Protein AF-A0A0M9BRP2-F1 (afdb_monomer_lite)

Structure (mmCIF, N/CA/C/O backbone):
data_AF-A0A0M9BRP2-F1
#
_entry.id   AF-A0A0M9BRP2-F1
#
loop_
_atom_site.group_PDB
_atom_site.id
_atom_site.type_symbol
_atom_site.label_atom_id
_atom_site.label_alt_id
_atom_site.label_comp_id
_atom_site.label_asym_id
_atom_site.label_entity_id
_atom_site.label_seq_id
_atom_site.pdbx_PDB_ins_code
_atom_site.Cartn_x
_atom_site.Cartn_y
_atom_site.Cartn_z
_atom_site.occupancy
_atom_site.B_iso_or_equiv
_atom_site.auth_seq_id
_atom_site.auth_comp_id
_atom_site.auth_asym_id
_atom_site.auth_atom_id
_atom_site.pdbx_PDB_model_num
ATOM 1 N N . MET A 1 1 ? 10.119 18.438 -11.185 1.00 53.28 1 MET A N 1
ATOM 2 C CA . MET A 1 1 ? 8.808 18.132 -10.573 1.00 53.28 1 MET A CA 1
ATOM 3 C C . MET A 1 1 ? 8.420 16.678 -10.821 1.00 53.28 1 MET A C 1
ATOM 5 O O . MET A 1 1 ? 8.136 16.012 -9.846 1.00 53.28 1 MET A O 1
ATOM 9 N N . TYR A 1 2 ? 8.518 16.157 -12.055 1.00 59.91 2 TYR A N 1
ATOM 10 C CA . TYR A 1 2 ? 8.297 14.724 -12.343 1.00 59.91 2 TYR A CA 1
ATOM 11 C C . TYR A 1 2 ? 9.260 13.764 -11.617 1.00 59.91 2 TYR A C 1
ATOM 13 O O . TYR A 1 2 ? 8.871 12.651 -11.283 1.00 59.91 2 TYR A O 1
ATOM 21 N N . ASP A 1 3 ? 10.494 14.195 -11.341 1.00 75.12 3 ASP A N 1
ATOM 22 C CA . ASP A 1 3 ? 11.509 13.304 -10.764 1.00 75.12 3 ASP A CA 1
ATOM 23 C C . ASP A 1 3 ? 11.244 12.948 -9.292 1.00 75.12 3 ASP A C 1
ATOM 25 O O . ASP A 1 3 ? 11.509 11.823 -8.887 1.00 75.12 3 ASP A O 1
ATOM 29 N N . GLU A 1 4 ? 10.706 13.865 -8.480 1.00 83.69 4 GLU A N 1
ATOM 30 C CA . GLU A 1 4 ? 10.492 13.617 -7.042 1.00 83.69 4 GLU A CA 1
ATOM 31 C C . GLU A 1 4 ? 9.343 12.637 -6.791 1.00 83.69 4 GLU A C 1
ATOM 33 O O . GLU A 1 4 ? 9.483 11.718 -5.987 1.00 83.69 4 GLU A O 1
ATOM 38 N N . GLU A 1 5 ? 8.233 12.800 -7.513 1.00 85.44 5 GLU A N 1
ATOM 39 C CA . GLU A 1 5 ? 7.089 11.885 -7.459 1.00 85.44 5 GLU A CA 1
ATOM 40 C C . GLU A 1 5 ? 7.491 10.486 -7.931 1.00 85.44 5 GLU A C 1
ATOM 42 O O . GLU A 1 5 ? 7.250 9.506 -7.229 1.00 85.44 5 GLU A O 1
ATOM 47 N N . LEU A 1 6 ? 8.218 10.401 -9.051 1.00 87.81 6 LEU A N 1
ATOM 48 C CA . LEU A 1 6 ? 8.735 9.134 -9.556 1.00 87.81 6 LEU A CA 1
ATOM 49 C C . LEU A 1 6 ? 9.667 8.447 -8.548 1.00 87.81 6 LEU A C 1
ATOM 51 O O . LEU A 1 6 ? 9.549 7.248 -8.309 1.00 87.81 6 LEU A O 1
ATOM 55 N N . ILE A 1 7 ? 10.591 9.193 -7.936 1.00 90.00 7 ILE A N 1
ATOM 56 C CA . ILE A 1 7 ? 11.508 8.656 -6.923 1.00 90.00 7 ILE A CA 1
ATOM 57 C C . ILE A 1 7 ? 10.732 8.144 -5.703 1.00 90.00 7 ILE A C 1
ATOM 59 O O . ILE A 1 7 ? 11.082 7.093 -5.158 1.00 90.00 7 ILE A O 1
ATOM 63 N N . CYS A 1 8 ? 9.696 8.858 -5.262 1.00 92.31 8 CYS A N 1
ATOM 64 C CA . CYS A 1 8 ? 8.827 8.411 -4.176 1.00 92.31 8 CYS A CA 1
ATOM 65 C C . CYS A 1 8 ? 8.097 7.114 -4.542 1.00 92.31 8 CYS A C 1
ATOM 67 O O . CYS A 1 8 ? 8.200 6.138 -3.797 1.00 92.31 8 CYS A O 1
ATOM 69 N N . ASP A 1 9 ? 7.445 7.063 -5.703 1.00 93.75 9 ASP A N 1
ATOM 70 C CA . ASP A 1 9 ? 6.735 5.872 -6.177 1.00 93.75 9 ASP A CA 1
ATOM 71 C C . ASP A 1 9 ? 7.680 4.671 -6.290 1.00 93.75 9 ASP A C 1
ATOM 73 O O . ASP A 1 9 ? 7.358 3.574 -5.831 1.00 93.75 9 ASP A O 1
ATOM 77 N N . MET A 1 10 ? 8.893 4.873 -6.817 1.00 94.81 10 MET A N 1
ATOM 78 C CA . MET A 1 10 ? 9.904 3.820 -6.901 1.00 94.81 10 MET A CA 1
ATOM 79 C C . MET A 1 10 ? 10.298 3.292 -5.519 1.00 94.81 10 MET A C 1
ATOM 81 O O . MET A 1 10 ? 10.368 2.078 -5.338 1.00 94.81 10 MET A O 1
ATOM 85 N N . HIS A 1 11 ? 10.530 4.160 -4.531 1.00 95.06 11 HIS A N 1
ATOM 86 C CA . HIS A 1 11 ? 10.856 3.720 -3.169 1.00 95.06 11 HIS A CA 1
ATOM 87 C C . HIS A 1 11 ? 9.714 2.947 -2.506 1.00 95.06 11 HIS A C 1
ATOM 89 O O . HIS A 1 11 ?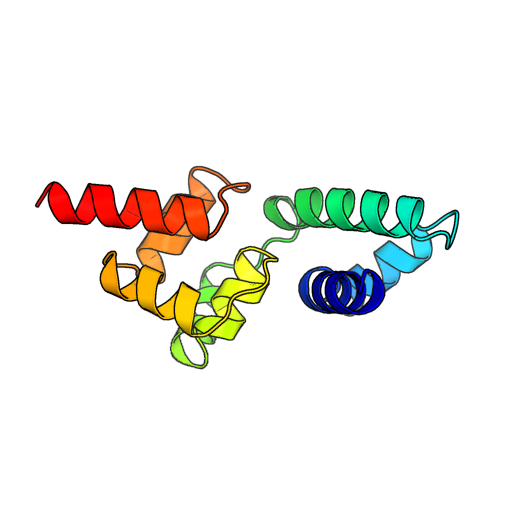 9.965 2.001 -1.757 1.00 95.06 11 HIS A O 1
ATOM 95 N N . ILE A 1 12 ? 8.471 3.349 -2.765 1.00 96.94 12 ILE A N 1
ATOM 96 C CA . ILE A 1 12 ? 7.281 2.743 -2.166 1.00 96.94 12 ILE A CA 1
ATOM 97 C C . ILE A 1 12 ? 6.984 1.385 -2.803 1.00 96.94 12 ILE A C 1
ATOM 99 O O . ILE A 1 12 ? 6.774 0.398 -2.095 1.00 96.94 12 ILE A O 1
ATOM 103 N N . ILE A 1 13 ? 6.979 1.325 -4.134 1.00 97.56 13 ILE A N 1
ATOM 104 C CA . ILE A 1 13 ? 6.583 0.139 -4.896 1.00 97.56 13 ILE A CA 1
ATOM 105 C C . ILE A 1 13 ? 7.721 -0.885 -4.908 1.00 97.56 13 ILE A C 1
ATOM 107 O O . ILE A 1 13 ? 7.481 -2.066 -4.655 1.00 97.56 13 ILE A O 1
ATOM 111 N N . LEU A 1 14 ? 8.970 -0.446 -5.103 1.00 96.94 14 LEU A N 1
ATOM 112 C CA . LEU A 1 14 ? 10.170 -1.293 -5.146 1.00 96.94 14 LEU A CA 1
ATOM 113 C C . LEU A 1 14 ? 10.856 -1.391 -3.769 1.00 96.94 14 LEU A C 1
ATOM 115 O O . LEU A 1 14 ? 12.081 -1.353 -3.644 1.00 96.94 14 LEU A O 1
ATOM 119 N N . ASN A 1 15 ? 10.058 -1.510 -2.711 1.00 95.12 15 ASN A N 1
ATOM 120 C CA . ASN A 1 15 ? 10.507 -1.467 -1.315 1.00 95.12 15 ASN A CA 1
ATOM 121 C C . ASN A 1 15 ? 11.269 -2.719 -0.828 1.00 95.12 15 ASN A C 1
ATOM 123 O O . ASN A 1 15 ? 11.750 -2.744 0.307 1.00 95.12 15 ASN A O 1
ATOM 127 N N . THR A 1 16 ? 11.418 -3.752 -1.661 1.00 95.44 16 THR A N 1
ATOM 128 C CA . THR A 1 16 ? 12.227 -4.946 -1.368 1.00 95.44 16 THR A CA 1
ATOM 129 C C . THR A 1 16 ? 13.347 -5.131 -2.392 1.00 95.44 16 THR A C 1
ATOM 131 O O . THR A 1 16 ? 13.397 -4.480 -3.437 1.00 95.44 16 THR A O 1
ATOM 134 N N . LEU A 1 17 ? 14.322 -5.991 -2.086 1.00 96.19 17 LEU A N 1
ATOM 135 C CA . LEU A 1 17 ? 15.360 -6.345 -3.059 1.00 96.19 17 LEU A CA 1
ATOM 136 C C . LEU A 1 17 ? 14.768 -7.094 -4.262 1.00 96.19 17 LEU A C 1
ATOM 138 O O . LEU A 1 17 ? 15.126 -6.781 -5.393 1.00 96.19 17 LEU A O 1
ATOM 142 N N . ASP A 1 18 ? 13.834 -8.011 -4.022 1.00 97.19 18 ASP A N 1
ATOM 143 C CA . ASP A 1 18 ? 13.230 -8.829 -5.076 1.00 97.19 18 ASP A CA 1
ATOM 144 C C . ASP A 1 18 ? 12.434 -7.976 -6.068 1.00 97.19 18 ASP A C 1
ATOM 146 O O . ASP A 1 18 ? 12.660 -8.076 -7.271 1.00 97.19 18 ASP A O 1
ATOM 150 N N . ARG A 1 19 ? 11.624 -7.028 -5.577 1.00 97.50 19 ARG A N 1
ATOM 151 C CA . ARG A 1 19 ? 10.864 -6.105 -6.437 1.00 97.50 19 ARG A CA 1
ATOM 152 C C . ARG A 1 19 ? 11.760 -5.195 -7.274 1.00 97.50 19 ARG A C 1
ATOM 154 O O . ARG A 1 19 ? 11.453 -4.909 -8.429 1.00 97.50 19 ARG A O 1
ATOM 161 N N . ARG A 1 20 ? 12.891 -4.745 -6.714 1.00 97.38 20 ARG A N 1
ATOM 162 C CA . ARG A 1 20 ? 13.902 -3.974 -7.463 1.00 97.38 20 ARG A CA 1
ATOM 163 C C . ARG A 1 20 ? 14.553 -4.817 -8.551 1.00 97.38 20 ARG A C 1
ATOM 165 O O . ARG A 1 20 ? 14.726 -4.330 -9.664 1.00 97.38 20 ARG A O 1
ATOM 172 N N . ASN A 1 21 ? 14.901 -6.064 -8.239 1.00 97.62 21 ASN A N 1
ATOM 173 C CA . ASN A 1 21 ? 15.488 -6.981 -9.209 1.00 97.62 21 ASN A CA 1
ATOM 174 C C . ASN A 1 21 ? 14.508 -7.284 -10.348 1.00 97.62 21 ASN A C 1
ATOM 176 O O . ASN A 1 21 ? 14.912 -7.260 -11.507 1.00 97.62 21 ASN A O 1
ATOM 180 N N . GLU A 1 22 ? 13.232 -7.508 -10.036 1.00 97.75 22 GLU A N 1
ATOM 181 C CA . GLU A 1 22 ? 12.190 -7.723 -11.040 1.00 97.75 22 GLU A CA 1
ATOM 182 C C . GLU A 1 22 ? 12.013 -6.501 -11.949 1.00 97.75 22 GLU A C 1
ATOM 184 O O . GLU A 1 22 ? 12.022 -6.638 -13.173 1.00 97.75 22 GLU A O 1
ATOM 189 N N . PHE A 1 23 ? 11.937 -5.297 -11.375 1.00 97.19 23 PHE A N 1
ATOM 190 C CA . PHE A 1 23 ? 11.871 -4.064 -12.159 1.00 97.19 23 PHE A CA 1
ATOM 191 C C . PHE A 1 23 ? 13.053 -3.946 -13.133 1.00 97.19 23 PHE A C 1
ATOM 193 O O . PHE A 1 23 ? 12.852 -3.694 -14.319 1.00 97.19 23 PHE A O 1
ATOM 200 N N . VAL A 1 24 ? 14.281 -4.200 -12.665 1.00 96.25 24 VAL A N 1
ATOM 201 C CA . VAL A 1 24 ? 15.493 -4.172 -13.506 1.00 96.25 24 VAL A CA 1
ATOM 202 C C . VAL A 1 24 ? 15.458 -5.235 -14.610 1.00 96.25 24 VAL A C 1
ATOM 204 O O . VAL A 1 24 ? 15.964 -4.991 -15.701 1.00 96.25 24 VAL A O 1
ATOM 207 N N . GLN A 1 25 ? 14.866 -6.404 -14.360 1.00 96.94 25 GLN A N 1
ATOM 208 C CA . GLN A 1 25 ? 14.738 -7.464 -15.366 1.00 96.94 25 GLN A CA 1
ATOM 209 C C . GLN A 1 25 ? 13.672 -7.165 -16.427 1.00 96.94 25 GLN A C 1
ATOM 211 O O . GLN A 1 25 ? 13.803 -7.625 -17.561 1.00 96.94 25 GLN A O 1
ATOM 216 N N . ARG A 1 26 ? 12.615 -6.427 -16.067 1.00 97.00 26 ARG A N 1
ATOM 217 C CA . ARG A 1 26 ? 11.467 -6.147 -16.945 1.00 97.00 26 ARG A CA 1
ATOM 218 C C . ARG A 1 26 ? 11.567 -4.814 -17.687 1.00 97.00 26 ARG A C 1
ATOM 220 O O . ARG A 1 26 ? 10.890 -4.650 -18.700 1.00 97.00 26 ARG A O 1
ATOM 227 N N . ILE A 1 27 ? 12.384 -3.867 -17.221 1.00 94.81 27 ILE A N 1
ATOM 228 C CA . ILE A 1 27 ? 12.528 -2.564 -17.877 1.00 94.81 27 ILE A CA 1
ATOM 229 C C . ILE A 1 27 ? 13.278 -2.701 -19.211 1.00 94.81 27 ILE A C 1
ATOM 231 O O . ILE A 1 27 ? 14.430 -3.127 -19.264 1.00 94.81 27 ILE A O 1
ATOM 235 N N . LEU A 1 28 ? 12.609 -2.338 -20.308 1.00 91.06 28 LEU A N 1
ATOM 236 C CA . LEU A 1 28 ? 13.177 -2.397 -21.663 1.00 91.06 28 LEU A CA 1
ATOM 237 C C . LEU A 1 28 ? 13.712 -1.042 -22.140 1.00 91.06 28 LEU A C 1
ATOM 239 O O . LEU A 1 28 ? 14.654 -0.993 -22.928 1.00 91.06 28 LEU A O 1
ATOM 243 N N . ASP A 1 29 ? 13.115 0.048 -21.660 1.00 90.44 29 ASP A N 1
ATOM 244 C CA . ASP A 1 29 ? 13.479 1.420 -22.004 1.00 90.44 29 ASP A CA 1
ATOM 245 C C . ASP A 1 29 ? 13.443 2.289 -20.741 1.00 90.44 29 ASP A C 1
ATOM 247 O O . ASP A 1 29 ? 12.491 2.238 -19.966 1.00 90.44 29 ASP A O 1
ATOM 251 N N . ILE A 1 30 ? 14.497 3.077 -20.535 1.00 87.19 30 ILE A N 1
ATOM 252 C CA . ILE A 1 30 ? 14.698 3.932 -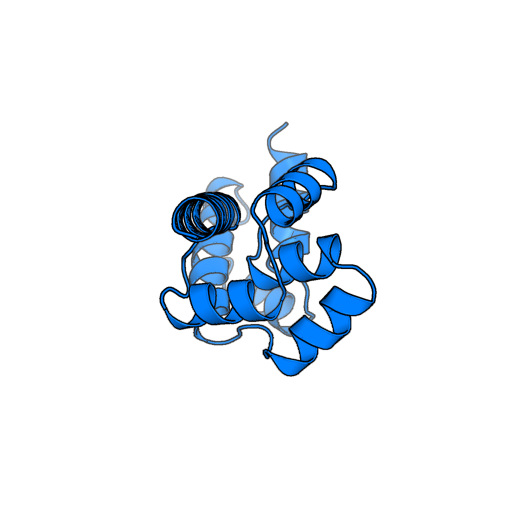19.359 1.00 87.19 30 ILE A CA 1
ATOM 253 C C . ILE A 1 30 ? 14.084 5.329 -19.518 1.00 87.19 30 ILE A C 1
ATOM 255 O O . ILE A 1 30 ? 14.341 6.214 -18.701 1.00 87.19 30 ILE A O 1
ATOM 259 N N . ASN A 1 31 ? 13.291 5.565 -20.565 1.00 90.25 31 ASN A N 1
ATOM 260 C CA . ASN A 1 31 ? 12.525 6.799 -20.662 1.00 90.25 31 ASN A CA 1
ATOM 261 C C . ASN A 1 31 ? 11.461 6.880 -19.534 1.00 90.25 31 ASN A C 1
ATOM 263 O O . ASN A 1 31 ? 10.926 5.850 -19.110 1.00 90.25 31 ASN A O 1
ATOM 267 N N . PRO A 1 32 ? 11.099 8.091 -19.062 1.00 87.88 32 PRO A N 1
ATOM 268 C CA . PRO A 1 32 ? 10.182 8.248 -17.931 1.00 87.88 32 PRO A CA 1
ATOM 269 C C . PRO A 1 32 ? 8.819 7.576 -18.118 1.00 87.88 32 PRO A C 1
ATOM 271 O O . PRO A 1 32 ? 8.291 7.001 -17.173 1.00 87.88 32 PRO A O 1
ATOM 274 N N . HIS A 1 33 ? 8.249 7.614 -19.325 1.00 89.44 33 HIS A N 1
ATOM 275 C CA . HIS A 1 33 ? 6.932 7.034 -19.588 1.00 89.44 33 HIS A CA 1
ATOM 276 C C . HIS A 1 33 ? 6.941 5.511 -19.419 1.00 89.44 33 HIS A C 1
ATOM 278 O O . HIS A 1 33 ? 6.077 4.968 -18.735 1.00 89.44 33 HIS A O 1
ATOM 284 N N . SER A 1 34 ? 7.948 4.837 -19.980 1.00 91.31 34 SER A N 1
ATOM 285 C CA . SER A 1 34 ? 8.126 3.389 -19.834 1.00 91.31 34 SER A CA 1
ATOM 286 C C . SER A 1 34 ? 8.407 2.982 -18.388 1.00 91.31 34 SER A C 1
ATOM 288 O O . SER A 1 34 ? 7.886 1.965 -17.933 1.00 91.31 34 SER A O 1
ATOM 290 N N . ILE A 1 35 ? 9.166 3.797 -17.645 1.00 93.12 35 ILE A N 1
ATOM 291 C CA . ILE A 1 35 ? 9.386 3.584 -16.211 1.00 93.12 35 ILE A CA 1
ATOM 292 C C . ILE A 1 35 ? 8.063 3.666 -15.446 1.00 93.12 35 ILE A C 1
ATOM 294 O O . ILE A 1 35 ? 7.746 2.741 -14.702 1.00 93.12 35 ILE A O 1
ATOM 298 N N . PHE A 1 36 ? 7.285 4.738 -15.637 1.00 91.94 36 PHE A N 1
ATOM 299 C CA . PHE A 1 36 ? 5.991 4.897 -14.973 1.00 91.94 36 PHE A CA 1
ATOM 300 C C . PHE A 1 36 ? 5.062 3.733 -15.302 1.00 91.94 36 PHE A C 1
ATOM 302 O O . PHE A 1 36 ? 4.524 3.111 -14.392 1.00 91.94 36 PHE A O 1
ATOM 309 N N . GLN A 1 37 ? 4.912 3.393 -16.583 1.00 94.12 37 GLN A N 1
ATOM 310 C CA . GLN A 1 37 ? 4.037 2.304 -17.000 1.00 94.12 37 GLN A CA 1
ATOM 311 C C . GLN A 1 37 ? 4.387 0.992 -16.282 1.00 94.12 37 GLN A C 1
ATOM 313 O O . GLN A 1 37 ? 3.518 0.406 -15.638 1.00 94.12 37 GLN A O 1
ATOM 318 N N . LEU A 1 38 ? 5.656 0.571 -16.324 1.00 96.94 38 LEU A N 1
ATOM 319 C CA . LEU A 1 38 ? 6.086 -0.659 -15.659 1.00 96.94 38 LEU A CA 1
ATOM 320 C C . LEU A 1 38 ? 5.883 -0.588 -14.141 1.00 96.94 38 LEU A C 1
ATOM 322 O O . LEU A 1 38 ? 5.487 -1.568 -13.517 1.00 96.94 38 LEU A O 1
ATOM 326 N N . LEU A 1 39 ? 6.143 0.567 -13.529 1.00 96.00 39 LEU A N 1
ATOM 327 C CA . LEU A 1 39 ? 5.999 0.744 -12.089 1.00 96.00 39 LEU A CA 1
ATOM 328 C C . LEU A 1 39 ? 4.537 0.586 -11.632 1.00 96.00 39 LEU A C 1
ATOM 330 O O . LEU A 1 39 ? 4.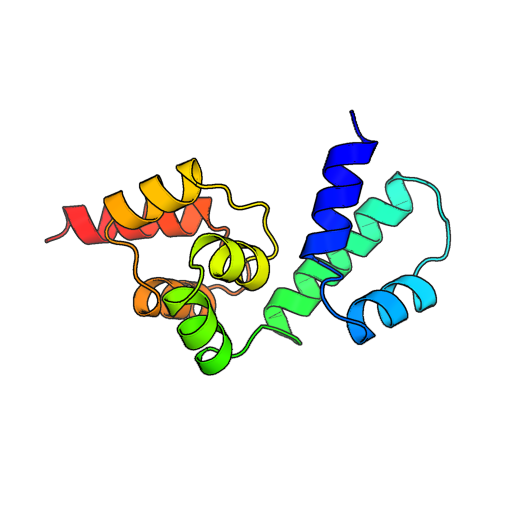284 -0.069 -10.621 1.00 96.00 39 LEU A O 1
ATOM 334 N N . TYR A 1 40 ? 3.576 1.121 -12.391 1.00 94.31 40 TYR A N 1
ATOM 335 C CA . TYR A 1 40 ? 2.145 0.969 -12.105 1.00 94.31 40 TYR A CA 1
ATOM 336 C C . TYR A 1 40 ? 1.624 -0.444 -12.409 1.00 94.31 40 TYR A C 1
ATOM 338 O O . TYR A 1 40 ? 0.788 -0.949 -11.656 1.00 94.31 40 TYR A O 1
ATOM 346 N N . GLU A 1 41 ? 2.143 -1.108 -13.447 1.00 96.56 41 GLU A N 1
ATOM 347 C CA . GLU A 1 41 ? 1.880 -2.533 -13.703 1.00 96.56 41 GLU A CA 1
ATOM 348 C C . GLU A 1 41 ? 2.337 -3.389 -12.510 1.00 96.56 41 GLU A C 1
ATOM 350 O O . GLU A 1 41 ? 1.541 -4.127 -11.929 1.00 96.56 41 GLU A O 1
ATOM 355 N N . LEU A 1 42 ? 3.583 -3.206 -12.063 1.00 97.75 42 LEU A N 1
ATOM 356 C CA . LEU A 1 42 ? 4.136 -3.915 -10.909 1.00 97.75 42 LEU A CA 1
ATOM 357 C C . LEU A 1 42 ? 3.390 -3.593 -9.613 1.00 97.75 42 LEU A C 1
ATOM 359 O O . LEU A 1 42 ? 3.121 -4.499 -8.832 1.00 97.75 42 LEU A O 1
ATOM 363 N N . LYS A 1 43 ? 2.992 -2.333 -9.380 1.00 97.44 43 LYS A N 1
ATOM 364 C CA . LYS A 1 43 ? 2.129 -1.983 -8.240 1.00 97.44 43 LYS A CA 1
ATOM 365 C C . LYS A 1 43 ? 0.860 -2.833 -8.245 1.00 97.44 43 LYS A C 1
ATOM 367 O O . LYS A 1 43 ? 0.542 -3.439 -7.226 1.00 97.44 43 LYS A O 1
ATOM 372 N N . ALA A 1 44 ? 0.150 -2.898 -9.371 1.00 96.69 44 ALA A N 1
ATOM 373 C CA . ALA A 1 44 ? -1.083 -3.673 -9.475 1.00 96.69 44 ALA A CA 1
ATOM 374 C C . ALA A 1 44 ? -0.855 -5.174 -9.222 1.00 96.69 44 ALA A C 1
ATOM 376 O O . ALA A 1 44 ? -1.663 -5.808 -8.541 1.00 96.69 44 ALA A O 1
ATOM 377 N N . GLU A 1 45 ? 0.249 -5.733 -9.720 1.00 97.31 45 GLU A N 1
ATOM 378 C CA . GLU A 1 45 ? 0.634 -7.127 -9.479 1.00 97.31 45 GLU A CA 1
ATOM 379 C C . GLU A 1 45 ? 0.963 -7.378 -7.997 1.00 97.31 45 GLU A C 1
ATOM 381 O O . GLU A 1 45 ? 0.410 -8.293 -7.380 1.00 97.31 45 GLU A O 1
ATOM 386 N N . TYR A 1 46 ? 1.791 -6.528 -7.386 1.00 97.31 46 TYR A N 1
ATOM 387 C CA . TYR A 1 46 ? 2.216 -6.653 -5.991 1.00 97.31 46 TYR A CA 1
ATOM 388 C C . TYR A 1 46 ? 1.073 -6.492 -4.992 1.00 97.31 46 TYR A C 1
ATOM 390 O O . TYR A 1 46 ? 1.093 -7.126 -3.940 1.00 97.31 46 TYR A O 1
ATOM 398 N N . LEU A 1 47 ? 0.056 -5.686 -5.302 1.00 95.94 47 LEU A N 1
ATOM 399 C CA . LEU A 1 47 ? -1.117 -5.563 -4.435 1.00 95.94 47 LEU A CA 1
ATOM 400 C C . LEU A 1 47 ? -1.921 -6.868 -4.333 1.00 95.94 47 LEU A C 1
ATOM 402 O O . LEU A 1 47 ? -2.654 -7.024 -3.356 1.00 95.94 47 LEU A O 1
ATOM 406 N N . VAL A 1 48 ? -1.781 -7.788 -5.295 1.00 94.69 48 VAL A N 1
ATOM 407 C CA . VAL A 1 48 ? -2.524 -9.058 -5.347 1.00 94.69 48 VAL A CA 1
ATOM 408 C C . VAL A 1 48 ? -1.644 -10.264 -5.029 1.00 94.69 48 VAL A C 1
ATOM 410 O O . VAL A 1 48 ? -2.042 -11.121 -4.246 1.00 94.69 48 VAL A O 1
ATOM 413 N N . GLN A 1 49 ? -0.470 -10.360 -5.653 1.00 92.50 49 GLN A N 1
ATOM 414 C CA . GLN A 1 49 ? 0.337 -11.586 -5.670 1.00 92.50 49 GLN A CA 1
ATOM 415 C C . GLN A 1 49 ? 1.464 -11.581 -4.630 1.00 92.50 49 GLN A C 1
ATOM 417 O O . GLN A 1 49 ? 1.807 -12.634 -4.101 1.00 92.50 49 GLN A O 1
ATOM 422 N N . ASP A 1 50 ? 2.001 -10.402 -4.307 1.00 91.12 50 ASP A N 1
ATOM 423 C CA . ASP A 1 50 ? 3.095 -10.199 -3.343 1.00 91.12 50 ASP A CA 1
ATOM 424 C C . ASP A 1 50 ? 2.688 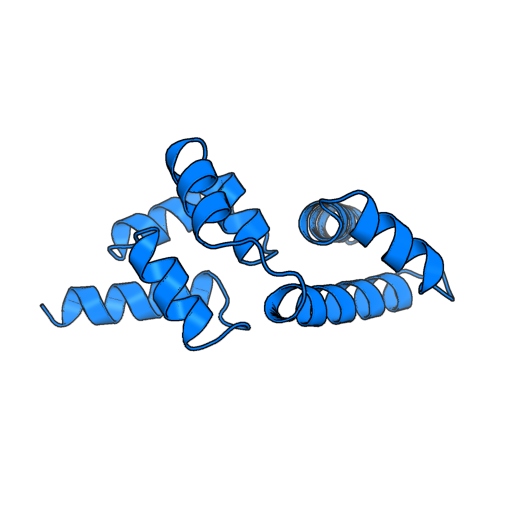-9.183 -2.262 1.00 91.12 50 ASP A C 1
ATOM 426 O O . ASP A 1 50 ? 3.437 -8.288 -1.865 1.00 91.12 50 ASP A O 1
ATOM 430 N N . SER A 1 51 ? 1.435 -9.260 -1.812 1.00 91.62 51 SER A N 1
ATOM 431 C CA . SER A 1 51 ? 0.931 -8.318 -0.815 1.00 91.62 51 SER A CA 1
ATOM 432 C C . SER A 1 51 ? 1.593 -8.560 0.545 1.00 91.62 51 SER A C 1
ATOM 434 O O . SER A 1 51 ? 1.847 -9.701 0.944 1.00 91.62 51 SER A O 1
ATOM 436 N N . MET A 1 52 ? 1.840 -7.486 1.299 1.00 95.12 52 MET A N 1
ATOM 437 C CA . MET A 1 52 ? 2.310 -7.607 2.677 1.00 95.12 52 MET A CA 1
ATOM 438 C C . MET A 1 52 ? 1.304 -8.420 3.503 1.00 95.12 52 MET A C 1
ATOM 440 O O . MET A 1 52 ? 0.114 -8.112 3.520 1.00 95.12 52 MET A O 1
ATOM 444 N N . SER A 1 53 ? 1.786 -9.429 4.235 1.00 95.75 53 SER A N 1
ATOM 445 C CA . SER A 1 53 ? 0.908 -10.254 5.071 1.00 95.75 53 SER A CA 1
ATOM 446 C C . SER A 1 53 ? 0.199 -9.429 6.152 1.00 95.75 53 SER A C 1
ATOM 448 O O . SER A 1 53 ? 0.777 -8.491 6.708 1.00 95.75 53 SER A O 1
ATOM 450 N N . GLU A 1 54 ? -1.018 -9.829 6.528 1.00 97.06 54 GLU A N 1
ATOM 451 C CA . GLU A 1 54 ? -1.787 -9.174 7.598 1.00 97.06 54 GLU A CA 1
ATOM 452 C C . GLU A 1 54 ? -1.011 -9.101 8.924 1.00 97.06 54 GLU A C 1
ATOM 454 O O . GLU A 1 54 ? -1.082 -8.108 9.648 1.00 97.06 54 GLU A O 1
ATOM 459 N N . VAL A 1 55 ? -0.233 -10.142 9.242 1.00 97.69 55 VAL A N 1
ATOM 460 C CA . VAL A 1 55 ? 0.580 -10.204 10.466 1.00 97.69 55 VAL A CA 1
ATOM 461 C C . VAL A 1 55 ? 1.690 -9.158 10.424 1.00 97.69 55 VAL A C 1
ATOM 463 O O . VAL A 1 55 ? 1.850 -8.390 11.375 1.00 97.69 55 VAL A O 1
ATOM 466 N N . THR A 1 56 ? 2.434 -9.097 9.316 1.00 97.31 56 THR A N 1
ATOM 467 C CA . THR A 1 56 ? 3.491 -8.098 9.111 1.00 97.31 56 THR A CA 1
ATOM 468 C C . THR A 1 56 ? 2.912 -6.687 9.133 1.00 97.31 56 THR A C 1
ATOM 470 O O . THR A 1 56 ? 3.478 -5.807 9.785 1.00 97.31 56 THR A O 1
ATOM 473 N N . PHE A 1 57 ? 1.765 -6.481 8.484 1.00 98.12 57 PHE A N 1
ATOM 474 C CA . PHE A 1 57 ? 1.077 -5.197 8.467 1.00 98.12 57 PHE A CA 1
ATOM 475 C C . PHE A 1 57 ? 0.698 -4.746 9.877 1.00 98.12 57 PHE A C 1
ATOM 477 O O . PHE A 1 57 ? 1.089 -3.656 10.283 1.00 98.12 57 PHE A O 1
ATOM 484 N N . LYS A 1 58 ? 0.036 -5.591 10.677 1.00 98.31 58 LYS A N 1
ATOM 485 C CA . LYS A 1 58 ? -0.333 -5.254 12.065 1.00 98.31 58 LYS A CA 1
ATOM 486 C C . LYS A 1 58 ? 0.877 -4.918 12.934 1.00 98.31 58 LYS A C 1
ATOM 488 O O . LYS A 1 58 ? 0.829 -3.977 13.726 1.00 98.31 58 LYS A O 1
ATOM 493 N N . GLN A 1 59 ? 1.968 -5.671 12.789 1.00 98.25 59 GLN A N 1
ATOM 494 C CA . GLN A 1 59 ? 3.208 -5.408 13.521 1.00 98.25 59 GLN A CA 1
ATOM 495 C C . GLN A 1 59 ? 3.802 -4.046 13.153 1.00 98.25 59 GLN A C 1
ATOM 497 O O . GLN A 1 59 ? 4.138 -3.269 14.047 1.00 98.25 59 GLN A O 1
ATOM 502 N N . LYS A 1 60 ? 3.880 -3.731 11.854 1.00 97.94 60 LYS A N 1
ATOM 503 C CA . LYS A 1 60 ? 4.339 -2.423 11.375 1.00 97.94 60 LYS A C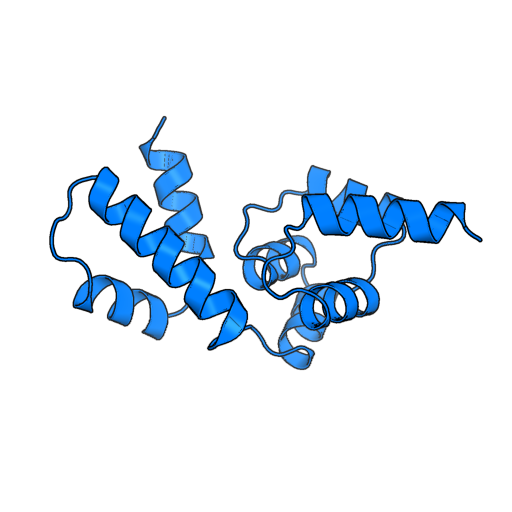A 1
ATOM 504 C C . LYS A 1 60 ? 3.404 -1.304 11.814 1.00 97.94 60 LYS A C 1
ATOM 506 O O . LYS A 1 60 ? 3.884 -0.305 12.331 1.00 97.94 60 LYS A O 1
ATOM 511 N N . TYR A 1 61 ? 2.092 -1.497 11.705 1.00 98.38 61 TYR A N 1
ATOM 512 C CA . TYR A 1 61 ? 1.087 -0.493 12.052 1.00 98.38 61 TYR A CA 1
ATOM 513 C C . TYR A 1 61 ? 1.183 -0.062 13.517 1.00 98.38 61 TYR A C 1
ATOM 515 O O . TYR A 1 61 ? 1.062 1.118 13.832 1.00 98.38 61 TYR A O 1
ATOM 523 N N . LYS A 1 62 ? 1.480 -1.003 14.422 1.00 97.75 62 LYS A N 1
ATOM 524 C CA . LYS A 1 62 ? 1.699 -0.708 15.844 1.00 97.75 62 LYS A CA 1
ATOM 525 C C . LYS A 1 62 ? 2.935 0.169 16.101 1.00 97.75 62 LYS A C 1
ATOM 527 O O . LYS A 1 62 ? 2.952 0.901 17.086 1.00 97.75 62 LYS A O 1
ATOM 532 N N . LEU A 1 63 ? 3.974 0.053 15.274 1.00 97.88 63 LEU A N 1
ATOM 533 C CA . LEU A 1 63 ? 5.244 0.768 15.442 1.00 97.88 63 LEU A CA 1
ATOM 534 C C . LEU A 1 63 ? 5.256 2.106 14.697 1.00 97.88 63 LEU A C 1
ATOM 536 O O . LEU A 1 63 ? 5.693 3.114 15.244 1.00 97.88 63 LEU A O 1
ATOM 540 N N . ASN A 1 64 ? 4.790 2.098 13.451 1.00 98.06 64 ASN A N 1
ATOM 541 C CA . ASN A 1 64 ? 4.731 3.247 12.564 1.00 98.06 64 ASN A CA 1
ATOM 542 C C . ASN A 1 64 ? 3.548 3.077 11.589 1.00 98.06 64 ASN A C 1
ATOM 544 O O . ASN A 1 64 ? 3.699 2.451 10.537 1.00 98.06 64 ASN A O 1
ATOM 548 N N . PRO A 1 65 ? 2.361 3.608 11.925 1.00 97.81 65 PRO A N 1
ATOM 549 C CA . PRO A 1 65 ? 1.164 3.412 11.117 1.00 97.81 65 PRO A CA 1
ATOM 550 C C . PRO A 1 65 ? 1.234 4.116 9.761 1.00 97.81 65 PRO A C 1
ATOM 552 O O . PRO A 1 65 ? 0.694 3.590 8.795 1.00 97.81 65 PRO A O 1
ATOM 555 N N . VAL A 1 66 ? 1.944 5.245 9.659 1.00 98.25 66 VAL A N 1
ATOM 556 C CA . VAL A 1 66 ? 2.148 5.943 8.381 1.00 98.25 66 VAL A CA 1
ATOM 557 C C . VAL A 1 66 ? 2.943 5.051 7.428 1.00 98.25 66 VAL A C 1
ATOM 559 O O . VAL A 1 66 ? 2.463 4.733 6.348 1.00 98.25 66 VAL A O 1
ATOM 562 N N . GLU A 1 67 ? 4.106 4.551 7.861 1.00 97.31 67 GLU A N 1
ATOM 563 C CA . GLU A 1 67 ? 4.923 3.640 7.044 1.00 97.31 67 GLU A CA 1
ATOM 564 C C . GLU A 1 67 ? 4.173 2.342 6.707 1.00 97.31 67 GLU A C 1
ATOM 566 O O . GLU A 1 67 ? 4.258 1.835 5.586 1.00 97.31 67 GLU A O 1
ATOM 571 N N . ALA A 1 68 ? 3.423 1.799 7.669 1.00 98.12 68 ALA A N 1
ATOM 572 C CA . ALA A 1 68 ? 2.633 0.598 7.448 1.00 98.12 68 ALA A CA 1
ATOM 573 C C . ALA A 1 68 ? 1.595 0.810 6.343 1.00 98.12 68 ALA A C 1
ATOM 575 O O . ALA A 1 68 ? 1.519 -0.012 5.438 1.00 98.12 68 ALA A O 1
ATOM 576 N N . LEU A 1 69 ? 0.831 1.905 6.391 1.00 98.25 69 LEU A N 1
ATOM 577 C CA . LEU A 1 69 ? -0.160 2.232 5.366 1.00 98.25 69 LEU A CA 1
ATOM 578 C C . LEU A 1 69 ? 0.508 2.502 4.013 1.00 98.25 69 LEU A C 1
ATOM 580 O O . LEU A 1 69 ? 0.063 1.938 3.016 1.00 98.25 69 LEU A O 1
ATOM 584 N N . THR A 1 70 ? 1.620 3.245 3.986 1.00 98.06 70 THR A N 1
ATOM 585 C CA . THR A 1 70 ? 2.403 3.500 2.765 1.00 98.06 70 THR A CA 1
ATOM 586 C C . THR A 1 70 ? 2.732 2.210 2.024 1.00 98.06 70 THR A C 1
ATOM 588 O O . THR A 1 70 ? 2.447 2.069 0.837 1.00 98.06 70 THR A O 1
ATOM 591 N N . PHE A 1 71 ? 3.291 1.222 2.724 1.00 97.31 71 PHE A N 1
ATOM 592 C CA . PHE A 1 71 ? 3.698 -0.031 2.090 1.00 97.31 71 PHE A CA 1
ATOM 593 C C . PHE A 1 71 ? 2.571 -1.051 1.924 1.00 97.31 71 PHE A C 1
ATOM 595 O O . PHE A 1 71 ? 2.715 -1.976 1.128 1.00 97.31 71 PHE A O 1
ATOM 602 N N . TYR A 1 72 ? 1.470 -0.912 2.659 1.00 96.94 72 TYR A N 1
ATOM 603 C CA . TYR A 1 72 ? 0.314 -1.796 2.519 1.00 96.94 72 TYR A CA 1
ATOM 604 C C . TYR A 1 72 ? -0.549 -1.426 1.308 1.00 96.94 72 TYR A C 1
ATOM 606 O O . TYR A 1 72 ? -1.020 -2.315 0.603 1.00 96.94 72 TYR A O 1
ATOM 614 N N . PHE A 1 73 ? -0.699 -0.127 1.035 1.00 96.94 73 PHE A N 1
ATOM 615 C CA . PHE A 1 73 ? -1.411 0.393 -0.138 1.00 96.94 73 PHE A CA 1
ATOM 616 C C . PHE A 1 73 ? -0.499 0.645 -1.346 1.00 96.94 73 PHE A C 1
ATOM 618 O O . PHE A 1 73 ? -0.987 0.810 -2.463 1.00 96.94 73 PHE A O 1
ATOM 625 N N . LEU A 1 74 ? 0.823 0.658 -1.141 1.00 97.38 74 LEU A N 1
ATOM 626 C CA . LEU A 1 74 ? 1.802 1.128 -2.127 1.00 97.38 74 LEU A CA 1
ATOM 627 C C . LEU A 1 74 ? 1.453 2.545 -2.616 1.00 97.38 74 LEU A C 1
ATOM 629 O O . LEU A 1 74 ? 1.396 2.825 -3.815 1.00 97.38 74 LEU A O 1
ATOM 633 N N . GLU A 1 75 ? 1.167 3.428 -1.661 1.00 96.31 75 GLU A N 1
ATOM 634 C CA . GLU A 1 75 ? 0.762 4.820 -1.867 1.00 96.31 75 GLU A CA 1
ATOM 635 C C . GLU A 1 75 ? 1.575 5.734 -0.960 1.00 96.31 75 GLU A C 1
ATOM 637 O O . GLU A 1 75 ? 2.014 5.325 0.112 1.00 96.31 75 GLU A O 1
ATOM 642 N N . ASN A 1 76 ? 1.780 6.982 -1.374 1.00 95.25 76 ASN A N 1
ATOM 643 C CA . ASN A 1 76 ? 2.445 7.964 -0.531 1.00 95.25 76 ASN A CA 1
ATOM 644 C C . ASN A 1 76 ? 1.491 8.425 0.579 1.00 95.25 76 ASN A C 1
ATOM 646 O O . ASN A 1 76 ? 0.570 9.202 0.331 1.00 95.25 76 ASN A O 1
ATOM 650 N N . VAL A 1 77 ? 1.701 7.926 1.799 1.00 96.56 77 VAL A N 1
ATOM 651 C CA . VAL A 1 77 ? 0.905 8.302 2.970 1.00 96.56 77 VAL A CA 1
ATOM 652 C C . VAL A 1 77 ? 1.716 9.242 3.845 1.00 96.56 77 VAL A C 1
ATOM 654 O O . VAL A 1 77 ? 2.815 8.911 4.293 1.00 96.56 77 VAL A O 1
ATOM 657 N N . ASP A 1 78 ? 1.146 10.409 4.123 1.00 95.81 78 ASP A N 1
ATOM 658 C CA . ASP A 1 78 ? 1.698 11.371 5.064 1.00 95.81 78 ASP A CA 1
ATOM 659 C C . ASP A 1 78 ? 0.909 11.392 6.386 1.00 95.81 78 ASP A C 1
ATOM 661 O O . ASP A 1 78 ? -0.081 10.681 6.598 1.00 95.81 78 ASP A O 1
ATOM 665 N N . TRP A 1 79 ? 1.368 12.227 7.318 1.00 96.50 79 TRP A N 1
ATOM 666 C CA . TRP A 1 79 ? 0.720 12.394 8.617 1.00 96.50 79 TRP A CA 1
ATOM 667 C C . TRP A 1 79 ? -0.703 12.965 8.521 1.00 96.50 79 TRP A C 1
ATOM 669 O O . TRP A 1 79 ? -1.536 12.689 9.386 1.00 96.50 79 TRP A O 1
ATOM 679 N N . TYR A 1 80 ? -0.988 13.790 7.514 1.00 97.50 80 TYR A N 1
ATOM 680 C CA . TYR A 1 80 ? -2.303 14.394 7.345 1.00 97.50 80 TYR A CA 1
ATOM 681 C C . TYR A 1 80 ? -3.320 13.350 6.879 1.00 97.50 80 TYR A C 1
ATOM 683 O O . TYR A 1 80 ? -4.359 13.204 7.522 1.00 97.50 80 TYR A O 1
ATOM 691 N N . THR A 1 81 ? -2.977 12.546 5.873 1.00 97.56 81 THR A N 1
ATOM 692 C CA . THR A 1 81 ? -3.800 11.421 5.409 1.00 97.56 81 THR A CA 1
ATOM 693 C C . THR A 1 81 ? -4.006 10.387 6.517 1.00 97.56 81 THR A C 1
ATOM 695 O O . THR A 1 81 ? -5.122 9.921 6.738 1.00 97.56 81 THR A O 1
ATOM 698 N N . TYR A 1 82 ? -2.965 10.071 7.296 1.00 98.31 82 TYR A N 1
ATOM 699 C CA . TYR A 1 82 ? -3.119 9.183 8.452 1.00 98.31 82 TYR A CA 1
ATOM 700 C C . TYR A 1 82 ? -4.075 9.746 9.515 1.00 98.31 82 TYR A C 1
ATOM 702 O O . TYR A 1 82 ? -4.850 8.993 10.106 1.00 98.31 82 TYR A O 1
ATOM 710 N N . ARG A 1 83 ? -4.062 11.061 9.766 1.00 98.25 83 ARG A N 1
ATOM 711 C CA . ARG A 1 83 ? -5.024 11.669 10.697 1.00 98.25 83 ARG A CA 1
ATOM 712 C C . ARG A 1 83 ? -6.461 11.526 10.214 1.00 98.25 83 ARG A C 1
ATOM 714 O O . ARG A 1 83 ? -7.293 11.126 11.020 1.00 98.25 83 ARG A O 1
ATOM 721 N N . GLN A 1 84 ? -6.726 11.758 8.928 1.00 98.25 84 GLN A N 1
ATOM 722 C CA . GLN A 1 84 ? -8.055 11.529 8.348 1.00 98.25 84 GLN A CA 1
ATOM 723 C C . GLN A 1 84 ? -8.507 10.079 8.542 1.00 98.25 84 GLN A C 1
ATOM 725 O O . GLN A 1 84 ? -9.624 9.829 8.978 1.00 98.25 84 GLN A O 1
ATOM 730 N N . TRP A 1 85 ? -7.608 9.118 8.311 1.00 98.25 85 TRP A N 1
ATOM 731 C CA . TRP A 1 85 ? -7.890 7.705 8.557 1.00 98.25 85 TRP A CA 1
ATOM 732 C C . TRP A 1 85 ? -8.323 7.428 9.998 1.00 98.25 85 TRP A C 1
ATOM 734 O O . TRP A 1 85 ? -9.315 6.740 10.217 1.00 98.25 85 TRP A O 1
ATOM 744 N N . ILE A 1 86 ? -7.628 7.985 10.989 1.00 98.06 86 ILE A N 1
ATOM 745 C CA . ILE A 1 86 ? -8.005 7.809 12.397 1.00 98.06 86 ILE A CA 1
ATOM 746 C C . ILE A 1 86 ? -9.323 8.518 12.732 1.00 98.06 86 ILE A C 1
ATOM 748 O O . ILE A 1 86 ? -10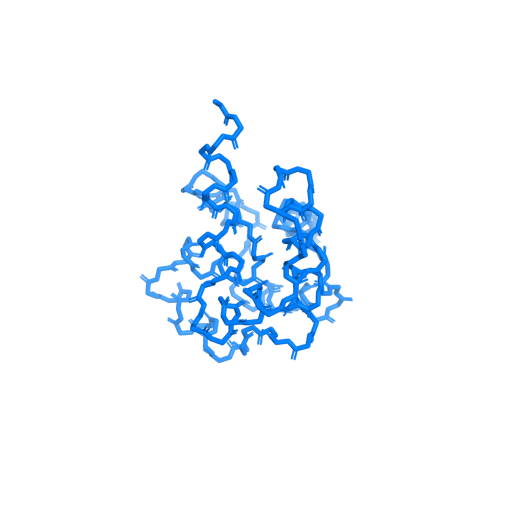.155 7.943 13.432 1.00 98.06 86 ILE A O 1
ATOM 752 N N . GLU A 1 87 ? -9.532 9.735 12.232 1.00 97.31 87 GLU A N 1
ATOM 753 C CA . GLU A 1 87 ? -10.767 10.506 12.439 1.00 97.31 87 GLU A CA 1
ATOM 754 C C . GLU A 1 87 ? -11.992 9.799 11.837 1.00 97.31 87 GLU A C 1
ATOM 756 O O . GLU A 1 87 ? -13.067 9.822 12.434 1.00 97.31 87 GLU A O 1
ATOM 761 N N . ALA A 1 88 ? -11.803 9.068 10.738 1.00 97.25 88 ALA A N 1
ATOM 762 C CA . ALA A 1 88 ? -12.802 8.208 10.112 1.00 97.25 88 ALA A CA 1
ATOM 763 C C . ALA A 1 88 ? -13.091 6.896 10.877 1.00 97.25 88 ALA A C 1
ATOM 765 O O . ALA A 1 88 ? -13.880 6.073 10.419 1.00 97.25 88 ALA A O 1
ATOM 766 N N . GLY A 1 89 ? -12.451 6.650 12.027 1.00 96.31 89 GLY A N 1
ATOM 767 C CA . GLY A 1 89 ? -12.576 5.388 12.772 1.00 96.31 89 GLY A CA 1
ATOM 768 C C . GLY A 1 89 ? -11.675 4.262 12.248 1.00 96.31 89 GLY A C 1
ATOM 769 O O . GLY A 1 89 ? -11.903 3.081 12.525 1.00 96.31 89 GLY A O 1
ATOM 770 N N . GLY A 1 90 ? -10.642 4.616 11.488 1.00 97.19 90 GLY A N 1
ATOM 771 C CA . GLY A 1 90 ? -9.688 3.699 10.890 1.00 97.19 90 GLY A CA 1
ATOM 772 C C . GLY A 1 90 ? -8.909 2.856 11.900 1.00 97.19 90 GLY A C 1
ATOM 773 O O . GLY A 1 90 ? -8.350 3.345 12.881 1.00 97.19 90 GLY A O 1
ATOM 774 N N . THR A 1 91 ? -8.820 1.554 11.628 1.00 97.75 91 THR A N 1
ATOM 775 C CA . THR A 1 91 ? -8.057 0.577 12.425 1.00 97.75 91 THR A CA 1
ATOM 776 C C . THR A 1 91 ? -7.298 -0.382 11.514 1.00 97.75 91 THR A C 1
ATOM 778 O O . THR A 1 91 ? -7.679 -0.577 10.361 1.00 97.75 91 THR A O 1
ATOM 781 N N . ALA A 1 92 ? -6.247 -1.035 12.016 1.00 97.94 92 ALA A N 1
ATOM 782 C CA . ALA A 1 92 ? -5.531 -2.045 11.232 1.00 97.94 92 ALA A CA 1
ATOM 783 C C . ALA A 1 92 ? -6.473 -3.167 10.751 1.00 97.94 92 ALA A C 1
ATOM 785 O O . ALA A 1 92 ? -6.400 -3.594 9.602 1.00 97.94 92 ALA A O 1
ATOM 786 N N . GLU A 1 93 ? -7.400 -3.606 11.604 1.00 97.88 93 GLU A N 1
ATOM 787 C CA . GLU A 1 93 ? -8.424 -4.602 11.280 1.00 97.88 93 GLU A CA 1
ATOM 788 C C . GLU A 1 93 ? -9.376 -4.142 10.173 1.00 97.88 93 GLU A C 1
ATOM 790 O O . GLU A 1 93 ? -9.700 -4.931 9.285 1.00 97.88 93 GLU A O 1
ATOM 795 N N . LEU A 1 94 ? -9.831 -2.885 10.215 1.00 97.44 94 LEU A N 1
ATOM 796 C CA . LEU A 1 94 ? -10.692 -2.339 9.167 1.00 97.44 94 LEU A CA 1
ATOM 797 C C . LEU A 1 94 ? -9.939 -2.234 7.839 1.00 97.44 94 LEU A C 1
ATOM 799 O O . LEU A 1 94 ? -10.473 -2.628 6.808 1.00 97.44 94 LEU A O 1
ATOM 803 N N . CYS A 1 95 ? -8.690 -1.772 7.878 1.00 97.19 95 CYS A N 1
ATOM 804 C CA . CYS A 1 95 ? -7.824 -1.681 6.707 1.00 97.19 95 CYS A CA 1
ATOM 805 C C . CYS A 1 95 ? -7.652 -3.047 6.020 1.00 97.19 95 CYS A C 1
ATOM 807 O O . CYS A 1 95 ? -7.893 -3.171 4.821 1.00 97.19 95 CYS A O 1
ATOM 809 N N . ILE A 1 96 ? -7.330 -4.089 6.796 1.00 97.75 96 ILE A N 1
ATOM 810 C CA . ILE A 1 96 ? -7.221 -5.468 6.298 1.00 97.75 96 ILE A CA 1
ATOM 811 C C . ILE A 1 96 ? -8.528 -5.928 5.658 1.00 97.75 96 ILE A C 1
ATOM 813 O O . ILE A 1 96 ? -8.515 -6.474 4.561 1.00 97.75 96 ILE A O 1
ATOM 817 N N . ARG A 1 97 ? -9.668 -5.697 6.320 1.00 97.31 97 ARG A N 1
ATOM 818 C CA . ARG A 1 97 ? -10.973 -6.111 5.792 1.00 97.31 97 ARG A CA 1
ATOM 819 C C . ARG A 1 97 ? -11.256 -5.469 4.436 1.00 97.31 97 ARG A C 1
ATOM 821 O O . ARG A 1 97 ? -11.556 -6.179 3.486 1.00 97.31 97 ARG A O 1
ATOM 828 N N . LEU A 1 98 ? -11.091 -4.151 4.338 1.00 97.06 98 LEU A N 1
ATOM 829 C CA . LEU A 1 98 ? -11.308 -3.407 3.097 1.00 97.06 98 LEU A CA 1
ATOM 830 C C . LEU A 1 98 ? -10.385 -3.887 1.968 1.00 97.06 98 LEU A C 1
ATOM 832 O O . LEU A 1 98 ? -10.817 -3.991 0.823 1.00 97.06 98 LEU A O 1
ATOM 836 N N . ARG A 1 99 ? -9.135 -4.221 2.297 1.00 95.44 99 ARG A N 1
ATOM 837 C CA . ARG A 1 99 ? -8.143 -4.758 1.356 1.00 95.44 99 ARG A CA 1
ATOM 838 C C . ARG A 1 99 ? -8.436 -6.190 0.918 1.00 95.44 99 ARG A C 1
ATOM 840 O O . ARG A 1 99 ? -8.197 -6.519 -0.239 1.00 95.44 99 ARG A O 1
ATOM 847 N N . ASN A 1 100 ? -8.971 -7.019 1.809 1.00 94.50 100 ASN A N 1
ATOM 848 C CA . ASN A 1 100 ? -9.425 -8.366 1.472 1.00 94.50 100 ASN A CA 1
ATOM 849 C C . ASN A 1 100 ? -10.665 -8.327 0.564 1.00 94.50 100 ASN A C 1
ATOM 851 O O . ASN A 1 100 ? -10.780 -9.154 -0.337 1.00 94.50 100 ASN A O 1
ATOM 855 N N . ASP A 1 101 ? -11.557 -7.350 0.762 1.00 96.06 101 ASP A N 1
ATOM 856 C CA . ASP A 1 101 ? -12.732 -7.144 -0.093 1.00 96.06 101 ASP A CA 1
ATOM 857 C C . ASP A 1 101 ? -12.349 -6.581 -1.474 1.00 96.06 101 ASP A C 1
ATOM 859 O O . ASP A 1 101 ? -12.923 -6.969 -2.492 1.00 96.06 101 ASP A O 1
ATOM 863 N N . ASN A 1 102 ? -11.384 -5.656 -1.521 1.00 96.81 102 ASN A N 1
ATOM 864 C CA . ASN A 1 102 ? -10.855 -5.083 -2.755 1.00 96.81 102 ASN A CA 1
ATOM 865 C C . ASN A 1 102 ? -9.336 -4.828 -2.650 1.00 96.81 102 ASN A C 1
ATOM 867 O O . ASN A 1 102 ? -8.922 -3.802 -2.101 1.00 96.81 102 ASN A O 1
ATOM 871 N N . PRO A 1 103 ? -8.491 -5.678 -3.264 1.00 95.38 103 PRO A N 1
ATOM 872 C CA . PRO A 1 103 ? -7.039 -5.490 -3.299 1.00 95.38 103 PRO A CA 1
ATOM 873 C C . PRO A 1 103 ? -6.561 -4.263 -4.083 1.00 95.38 103 PRO A C 1
ATOM 875 O O . PRO A 1 103 ? -5.362 -4.018 -4.139 1.00 95.38 103 PRO A O 1
ATOM 878 N N . TYR A 1 104 ? -7.446 -3.498 -4.715 1.00 96.75 104 TYR A N 1
ATOM 879 C CA . TYR A 1 104 ? -7.104 -2.266 -5.428 1.00 96.75 104 TYR A CA 1
ATOM 880 C C . TYR A 1 104 ? -7.691 -1.018 -4.770 1.00 96.75 104 TYR A C 1
ATOM 882 O O . TYR A 1 104 ? -7.584 0.066 -5.336 1.00 96.75 104 TYR A O 1
ATOM 890 N N . ILE A 1 105 ? -8.320 -1.155 -3.597 1.00 97.31 105 ILE A N 1
ATOM 891 C CA . ILE A 1 105 ? -8.821 0.003 -2.859 1.00 97.31 105 ILE A CA 1
ATOM 892 C C . ILE A 1 105 ? -7.653 0.924 -2.489 1.00 97.31 105 ILE A C 1
ATOM 894 O O . ILE A 1 105 ? -6.637 0.453 -1.968 1.00 97.31 105 ILE A O 1
ATOM 898 N N . SER A 1 106 ? -7.800 2.220 -2.767 1.00 97.25 106 SER A N 1
ATOM 899 C CA . SER A 1 106 ? -6.843 3.246 -2.343 1.00 97.25 106 SER A CA 1
ATOM 900 C C . SER A 1 106 ? -7.041 3.600 -0.872 1.00 97.25 106 SER A C 1
ATOM 902 O O . SER A 1 106 ? -8.106 3.339 -0.299 1.00 97.25 106 SER A O 1
ATOM 904 N N . LEU A 1 107 ? -6.050 4.232 -0.237 1.00 97.62 107 LEU A N 1
ATOM 905 C CA . LEU A 1 107 ? -6.231 4.698 1.137 1.00 97.62 107 LEU A CA 1
ATOM 906 C C . LEU A 1 107 ? -7.323 5.773 1.220 1.00 97.62 107 LEU A C 1
ATOM 908 O O . LEU A 1 107 ? -8.098 5.773 2.170 1.00 97.62 107 LEU A O 1
ATOM 912 N N . THR A 1 108 ? -7.432 6.650 0.219 1.00 97.50 108 THR A N 1
ATOM 913 C CA . THR A 1 108 ? -8.501 7.658 0.158 1.00 97.50 108 THR A CA 1
ATOM 914 C C . THR A 1 108 ? -9.885 7.009 0.136 1.00 97.50 108 THR A C 1
ATOM 916 O O . THR A 1 108 ? -10.725 7.354 0.961 1.00 97.50 108 THR A O 1
ATOM 919 N N . GLU A 1 109 ? -10.113 6.013 -0.726 1.00 97.75 109 GLU A N 1
ATOM 920 C CA . GLU A 1 109 ? -11.397 5.301 -0.754 1.00 97.75 109 GLU A CA 1
ATOM 921 C C . GLU A 1 109 ? -11.630 4.514 0.549 1.00 97.75 109 GLU A C 1
ATOM 923 O O . GLU A 1 109 ? -12.753 4.425 1.047 1.00 97.75 109 GLU A O 1
ATOM 928 N N . ALA A 1 110 ? -10.572 3.962 1.153 1.00 97.88 110 ALA A N 1
ATOM 929 C CA . ALA A 1 110 ? -10.683 3.295 2.445 1.00 97.88 110 ALA A CA 1
ATOM 930 C C . ALA A 1 110 ? -11.132 4.258 3.558 1.00 97.88 110 ALA A C 1
ATOM 932 O O . ALA A 1 110 ? -11.979 3.875 4.368 1.00 97.88 110 ALA A O 1
ATOM 933 N N . ILE A 1 111 ? -10.615 5.493 3.579 1.00 98.19 111 ILE A N 1
ATOM 934 C CA . ILE A 1 111 ? -11.040 6.559 4.501 1.00 98.19 111 ILE A CA 1
ATOM 935 C C . ILE A 1 111 ? -12.530 6.856 4.307 1.00 98.19 111 ILE A C 1
ATOM 937 O O . ILE A 1 111 ? -13.288 6.768 5.269 1.00 98.19 111 ILE A O 1
ATOM 941 N N . GLU A 1 112 ? -12.977 7.092 3.072 1.00 96.69 112 GLU A N 1
ATOM 942 C CA . GLU A 1 112 ? -14.390 7.366 2.764 1.00 96.69 112 GLU A CA 1
ATOM 943 C C . GLU A 1 112 ? -15.318 6.238 3.250 1.00 96.69 112 GLU A C 1
ATOM 945 O O . GLU A 1 112 ? -16.379 6.479 3.833 1.00 96.69 112 GLU A O 1
ATOM 950 N N . ARG A 1 113 ? -14.913 4.975 3.065 1.00 96.06 113 ARG A N 1
ATOM 951 C CA . ARG A 1 113 ? -15.674 3.820 3.566 1.00 96.06 113 ARG A CA 1
ATOM 952 C C . ARG A 1 113 ? -15.657 3.718 5.090 1.00 96.06 113 ARG A C 1
ATOM 954 O O . ARG A 1 113 ? -16.630 3.242 5.678 1.00 96.06 113 ARG A O 1
ATOM 961 N N . ALA A 1 114 ? -14.572 4.114 5.748 1.00 95.50 114 ALA A N 1
ATOM 962 C CA . ALA A 1 114 ? -14.502 4.133 7.205 1.00 95.50 114 ALA A CA 1
ATOM 963 C C . ALA A 1 114 ? -15.467 5.180 7.790 1.00 95.50 114 ALA A C 1
ATOM 965 O O . ALA A 1 114 ? -16.254 4.843 8.676 1.00 95.50 114 ALA A O 1
ATOM 966 N N . GLU A 1 115 ? -15.517 6.382 7.208 1.00 92.69 115 GLU A N 1
ATOM 967 C CA . GLU A 1 115 ? -16.448 7.447 7.608 1.00 92.69 115 GLU A CA 1
ATOM 968 C C . GLU A 1 115 ? -17.915 7.011 7.490 1.00 92.69 115 GLU A C 1
ATOM 970 O O . GLU A 1 115 ? -18.707 7.214 8.411 1.00 92.69 115 GLU A O 1
ATOM 975 N N . GLN A 1 116 ? -18.281 6.345 6.389 1.00 88.94 116 GLN A N 1
ATOM 976 C CA . GLN A 1 116 ? -19.641 5.828 6.191 1.00 88.94 116 GLN A CA 1
ATOM 977 C C . GLN A 1 116 ? -20.044 4.817 7.272 1.00 88.94 116 GLN A C 1
ATOM 979 O O . GLN A 1 116 ? -21.171 4.857 7.767 1.00 88.94 116 GLN A O 1
ATOM 984 N N . ASN A 1 117 ? -19.124 3.930 7.664 1.00 78.25 117 ASN A N 1
ATOM 985 C CA . ASN A 1 117 ? -19.367 2.978 8.746 1.00 78.25 117 ASN A CA 1
ATOM 986 C C . ASN A 1 117 ? -19.527 3.693 10.095 1.00 78.25 117 ASN A C 1
ATOM 988 O O . ASN A 1 117 ? -20.398 3.318 10.879 1.00 78.25 117 ASN A O 1
ATOM 992 N N . LEU A 1 118 ? -18.736 4.739 10.353 1.00 78.94 118 LEU A N 1
ATOM 993 C CA . LEU A 1 118 ? -18.816 5.525 11.583 1.00 78.94 118 LEU A CA 1
ATOM 994 C C . LEU A 1 118 ? -20.152 6.273 11.711 1.00 78.94 118 LEU A C 1
ATOM 996 O O . LEU A 1 118 ? -20.750 6.259 12.780 1.00 78.94 118 LEU A O 1
ATOM 1000 N N . CYS A 1 119 ? -20.649 6.884 10.631 1.00 71.62 119 CYS A N 1
ATOM 1001 C CA . CYS A 1 119 ? -21.931 7.601 10.629 1.00 71.62 119 CYS A CA 1
ATOM 1002 C C . CYS A 1 119 ? -23.167 6.687 10.679 1.00 71.62 119 CYS A C 1
ATOM 1004 O O . CYS A 1 119 ? -24.280 7.179 10.865 1.00 71.62 119 CYS A O 1
ATOM 1006 N N . SER A 1 120 ? -22.994 5.380 10.471 1.00 68.00 120 SER A N 1
ATOM 1007 C CA . SER A 1 120 ? -24.076 4.390 10.534 1.00 68.00 120 SER A CA 1
ATOM 1008 C C . SER A 1 120 ? -24.308 3.794 11.932 1.00 68.00 120 SER A C 1
ATOM 1010 O O . SER A 1 120 ? -25.230 2.991 12.100 1.00 68.00 120 SER A O 1
ATOM 1012 N N . LEU A 1 121 ? -23.484 4.182 12.914 1.00 56.16 121 LEU A N 1
ATOM 1013 C CA . LEU A 1 121 ? -23.544 3.779 14.326 1.00 56.16 121 LEU A CA 1
ATOM 1014 C C . LEU A 1 121 ? -24.183 4.872 15.193 1.00 56.16 121 LEU A C 1
ATOM 1016 O O . LEU A 1 121 ? -24.888 4.491 16.155 1.00 56.16 121 LEU A O 1
#

Radius of gyration: 15.25 Å; chains: 1; bounding box: 40×30×38 Å

Organism: NCBI:txid1705561

Sequence (121 aa):
MYDEELICDMHIILNTLDRRNEFVQRILDINPHSIFQLLYELKAEYLVQDSMSEVTFKQKYKLNPVEALTFYFLENVDWYTYRQWIEAGGTAELCIRLRNDNPYISLTEAIERAEQNLCSL

pLDDT: mean 93.9, std 7.93, range [53.28, 98.38]

Foldseek 3Di:
DLVVVLVLLCCQLCVDPVSVVVLVVPQPDPPSVSSVVVSVVSLVCCLPPVADDLVNLQVCCVVPVQSSLCNRQSHNGDPVLVVLCVVLVHDSVLVVVVCVVPSNDHSVNSSVVSNVVVVVD

Secondary structure (DSSP, 8-state):
-HHHHHHHHHHHHT-SHHHHHHHHHH----SHHHHHHHHHHHHHHHTTTSPPPHHHHHHHHHH-HHHHHHHHHTS---HHHHHHHHHTT--HHHHHHHHHH-TT--HHHHHHHHHHHHHT-